Protein AF-A0A917W7C8-F1 (afdb_monomer_lite)

Organism: NCBI:txid1716077

Secondary structure (DSSP, 8-state):
--GGGS-TTTHHHHHHHHH-EEEEEEEE--EE-TTT--EE--EEEEEETT--STTS-EE-SSHHHHHHHHHHHHHTT-GGGGGSEEEE-TTTSSEEEE-B-TTT--B--HHHHHHHHHHHHHTT-GGGSPEEEEEEEEHHHHHHHHHHGGG--

Foldseek 3Di:
DDPVPDDPVCVVVLVQLQPAWFKKWWFWDQDQDPPPRDTDTATFWIFTPPDLAPLGIDGCAFDPNVVVVLVVCVVVVNCQNVQFDWDQDPVVRGTTTFGAGPPPSDTPHSVNSVVVNVVCNVVSNSVVTDTPDIDIDRSSVSVVVSVCVVVDD

Structure (mmCIF, N/CA/C/O backbone):
data_AF-A0A917W7C8-F1
#
_entry.id   AF-A0A917W7C8-F1
#
loop_
_atom_site.group_PDB
_atom_site.id
_atom_site.type_symbol
_atom_site.label_atom_id
_ato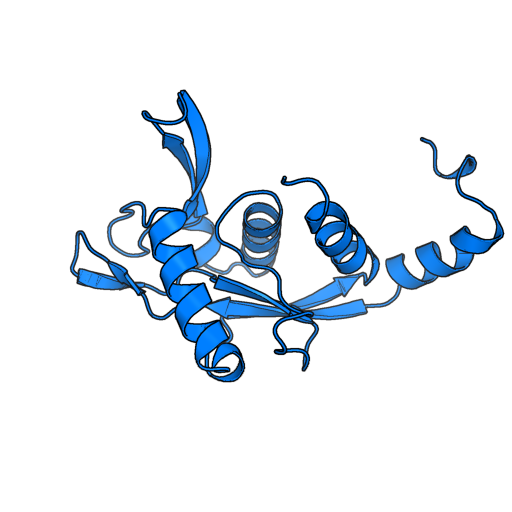m_site.label_alt_id
_atom_site.label_comp_id
_atom_site.label_asym_id
_atom_site.label_entity_id
_atom_site.label_seq_id
_atom_site.pdbx_PDB_ins_code
_atom_site.Cartn_x
_atom_site.Cartn_y
_atom_site.Cartn_z
_atom_site.occupancy
_atom_site.B_iso_or_equiv
_atom_site.auth_seq_id
_atom_site.auth_comp_id
_atom_site.auth_asym_id
_atom_site.auth_atom_id
_atom_site.pdbx_PDB_model_num
ATOM 1 N N . MET A 1 1 ? 17.140 19.742 -5.759 1.00 63.47 1 MET A N 1
ATOM 2 C CA . MET A 1 1 ? 17.997 19.185 -6.818 1.00 63.47 1 MET A CA 1
ATOM 3 C C . MET A 1 1 ? 17.209 19.224 -8.116 1.00 63.47 1 MET A C 1
ATOM 5 O O . MET A 1 1 ? 16.067 18.781 -8.120 1.00 63.47 1 MET A O 1
ATOM 9 N N . SER A 1 2 ? 17.734 19.838 -9.169 1.00 77.19 2 SER A N 1
ATOM 10 C CA . SER A 1 2 ? 17.079 19.907 -10.477 1.00 77.19 2 SER A CA 1
ATOM 11 C C . SER A 1 2 ? 17.418 18.671 -11.317 1.00 77.19 2 SER A C 1
ATOM 13 O O . SER A 1 2 ? 18.475 18.066 -11.149 1.00 77.19 2 SER A O 1
ATOM 15 N N . TRP A 1 3 ? 16.565 18.318 -12.283 1.00 75.62 3 TRP A N 1
ATOM 16 C CA . TRP A 1 3 ? 16.840 17.227 -13.236 1.00 75.62 3 TRP A CA 1
ATOM 17 C C . TRP A 1 3 ? 18.163 17.419 -14.007 1.00 75.62 3 TRP A C 1
ATOM 19 O O . TRP A 1 3 ? 18.780 16.464 -14.476 1.00 75.62 3 TRP A O 1
ATOM 29 N N . GLN A 1 4 ? 18.632 18.668 -14.106 1.00 75.75 4 GLN A N 1
ATOM 30 C CA . GLN A 1 4 ? 19.893 19.039 -14.749 1.00 75.75 4 GLN A CA 1
ATOM 31 C C . GLN A 1 4 ? 21.130 18.707 -13.898 1.00 75.75 4 GLN A C 1
ATOM 33 O O . GLN A 1 4 ? 22.223 18.620 -14.453 1.00 75.75 4 GLN A O 1
ATOM 38 N N . GLU A 1 5 ? 20.972 18.473 -12.593 1.00 88.56 5 GLU A N 1
ATOM 39 C CA . GLU A 1 5 ? 22.055 18.081 -11.676 1.00 88.56 5 GLU A CA 1
ATOM 40 C C . GLU A 1 5 ? 22.262 16.556 -11.632 1.00 88.56 5 GLU A C 1
ATOM 42 O O . GLU A 1 5 ? 23.299 16.087 -11.170 1.00 88.56 5 GLU A O 1
ATOM 47 N N . ILE A 1 6 ? 21.320 15.766 -12.164 1.00 88.75 6 ILE A N 1
ATOM 48 C CA . ILE A 1 6 ? 21.453 14.305 -12.253 1.00 88.75 6 ILE A CA 1
ATOM 49 C C . ILE A 1 6 ? 22.569 13.944 -13.237 1.00 88.75 6 ILE A C 1
ATOM 51 O O . ILE A 1 6 ? 22.605 14.460 -14.363 1.00 88.75 6 ILE A O 1
ATOM 55 N N . ALA A 1 7 ? 23.447 13.021 -12.830 1.00 93.56 7 ALA A N 1
ATOM 56 C CA . ALA A 1 7 ? 24.557 12.529 -13.640 1.00 93.56 7 ALA A CA 1
ATOM 57 C C . ALA A 1 7 ? 24.081 12.039 -15.017 1.00 93.56 7 ALA A C 1
ATOM 59 O O . ALA A 1 7 ? 23.110 11.290 -15.128 1.00 93.56 7 ALA A O 1
ATOM 60 N N . HIS A 1 8 ? 24.790 12.437 -16.077 1.00 92.19 8 HIS A N 1
ATOM 61 C CA . HIS A 1 8 ? 24.428 12.091 -17.455 1.00 92.19 8 HIS A CA 1
ATOM 62 C C . HIS A 1 8 ? 24.311 10.576 -17.678 1.00 92.19 8 HIS A C 1
ATOM 64 O O . HIS A 1 8 ? 23.428 10.141 -18.406 1.00 92.19 8 HIS A O 1
ATOM 70 N N . THR A 1 9 ? 25.142 9.781 -17.001 1.00 94.44 9 THR A N 1
ATOM 71 C CA . THR A 1 9 ? 25.121 8.311 -17.053 1.00 94.44 9 THR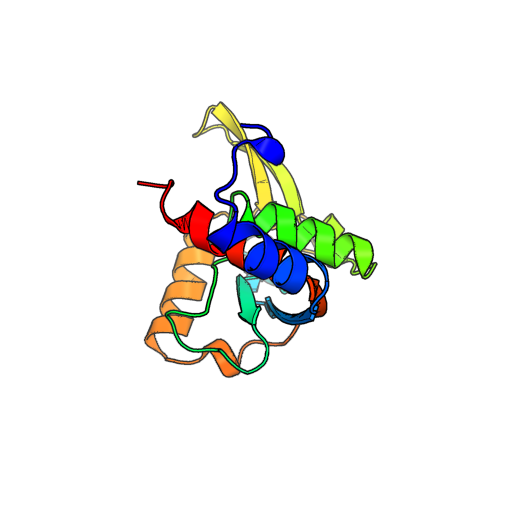 A CA 1
ATOM 72 C C . THR A 1 9 ? 23.849 7.695 -16.467 1.00 94.44 9 THR A C 1
ATOM 74 O O . THR A 1 9 ? 23.472 6.600 -16.864 1.00 94.44 9 THR A O 1
ATOM 77 N N . VAL A 1 10 ? 23.169 8.391 -15.552 1.00 93.62 10 VAL A N 1
ATOM 78 C CA . VAL A 1 10 ? 21.970 7.897 -14.854 1.00 93.62 10 VAL A CA 1
ATOM 79 C C . VAL A 1 10 ? 20.680 8.332 -15.557 1.00 93.62 10 VAL A C 1
ATOM 81 O O . VAL A 1 10 ? 19.677 7.626 -15.501 1.00 93.62 10 VAL A O 1
ATOM 84 N N . ARG A 1 11 ? 20.688 9.468 -16.270 1.00 91.19 11 ARG A N 1
ATOM 85 C CA . ARG A 1 11 ? 19.485 10.001 -16.940 1.00 91.19 11 ARG A CA 1
ATOM 86 C C . ARG A 1 11 ? 18.795 9.004 -17.881 1.00 91.19 11 ARG A C 1
ATOM 88 O O . ARG A 1 11 ? 17.572 8.938 -17.807 1.00 91.19 11 ARG A O 1
ATOM 95 N N . PRO A 1 12 ? 19.502 8.236 -18.739 1.00 93.62 12 PRO A N 1
ATOM 96 C CA . PRO A 1 12 ? 18.846 7.262 -19.608 1.00 93.62 12 PRO A CA 1
ATOM 97 C C . PRO A 1 12 ? 18.063 6.216 -18.813 1.00 93.62 12 PRO A C 1
ATOM 99 O O . PRO A 1 12 ? 16.918 5.948 -19.150 1.00 93.62 12 PRO A O 1
ATOM 102 N N . VAL A 1 13 ? 18.640 5.720 -17.714 1.00 94.06 13 VAL A N 1
ATOM 103 C CA . VAL A 1 13 ? 18.019 4.716 -16.838 1.00 94.06 13 VAL A CA 1
ATOM 104 C C . VAL A 1 13 ? 16.748 5.264 -16.189 1.00 94.06 13 VAL A C 1
ATOM 106 O O . VAL A 1 13 ? 15.720 4.595 -16.174 1.00 94.06 13 VAL A O 1
ATOM 109 N N . LEU A 1 14 ? 16.779 6.506 -15.695 1.00 93.00 14 LEU A N 1
ATOM 110 C CA . LEU A 1 14 ? 15.588 7.125 -15.107 1.00 93.00 14 LEU A CA 1
ATOM 111 C C . LEU A 1 14 ? 14.508 7.436 -16.151 1.00 93.00 14 LEU A C 1
ATOM 113 O O . LEU A 1 14 ? 13.327 7.269 -15.866 1.00 93.00 14 LEU A O 1
ATOM 117 N N . ASN A 1 15 ? 14.893 7.870 -17.354 1.00 92.75 15 ASN A N 1
ATOM 118 C CA . ASN A 1 15 ? 13.947 8.108 -18.447 1.00 92.75 15 ASN A CA 1
ATOM 119 C C . ASN A 1 15 ? 13.266 6.804 -18.889 1.00 92.75 15 ASN A C 1
ATOM 121 O O . ASN A 1 15 ? 12.054 6.781 -19.108 1.00 92.75 15 ASN A O 1
ATOM 125 N N . GLU A 1 16 ? 14.033 5.719 -19.001 1.00 94.69 16 GLU A N 1
ATOM 126 C CA . GLU A 1 16 ? 13.506 4.389 -19.301 1.00 94.69 16 GLU A CA 1
ATOM 127 C C . GLU A 1 16 ? 12.554 3.922 -18.197 1.00 94.69 16 GLU A C 1
ATOM 129 O O . GLU A 1 16 ? 11.432 3.520 -18.491 1.00 94.69 16 GLU A O 1
ATOM 134 N N . ALA A 1 17 ? 12.934 4.063 -16.926 1.00 94.88 17 ALA A N 1
ATOM 135 C CA . ALA A 1 17 ? 12.079 3.697 -15.800 1.00 94.88 17 ALA A CA 1
ATOM 136 C C . ALA A 1 17 ? 10.805 4.554 -15.696 1.00 94.88 17 ALA A C 1
ATOM 138 O O . ALA A 1 17 ? 9.774 4.078 -15.227 1.00 94.88 17 ALA A O 1
ATOM 139 N N . ALA A 1 18 ? 10.853 5.814 -16.131 1.00 94.19 18 ALA A N 1
ATOM 140 C CA . ALA A 1 18 ? 9.691 6.700 -16.151 1.00 94.19 18 ALA A CA 1
ATOM 141 C C . ALA A 1 18 ? 8.696 6.379 -17.278 1.00 94.19 18 ALA A C 1
ATOM 143 O O . ALA A 1 18 ? 7.549 6.814 -17.219 1.00 94.19 18 ALA A O 1
ATOM 144 N N . THR A 1 19 ? 9.128 5.644 -18.306 1.00 94.88 19 THR A N 1
ATOM 145 C CA . THR A 1 19 ? 8.314 5.328 -19.494 1.00 94.88 19 THR A CA 1
ATOM 146 C C . THR A 1 19 ? 7.979 3.845 -19.625 1.00 94.88 19 THR A C 1
ATOM 148 O O . THR A 1 19 ? 7.012 3.496 -20.299 1.00 94.88 19 THR A O 1
ATOM 151 N N . SER A 1 20 ? 8.732 2.979 -18.953 1.00 96.25 20 SER A N 1
ATOM 152 C CA . SER A 1 20 ? 8.460 1.549 -18.839 1.00 96.25 20 SER A CA 1
ATOM 153 C C . SER A 1 20 ? 7.481 1.288 -17.702 1.00 96.25 20 SER A C 1
ATOM 155 O O . SER A 1 20 ? 7.583 1.904 -16.640 1.00 96.25 20 SER A O 1
ATOM 157 N N . ALA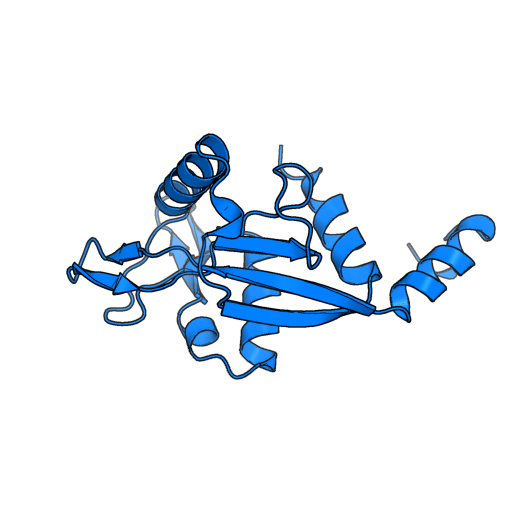 A 1 21 ? 6.555 0.356 -17.914 1.00 95.69 21 ALA A N 1
ATOM 158 C CA . ALA A 1 21 ? 5.579 -0.050 -16.913 1.00 95.69 21 ALA A CA 1
ATOM 159 C C . ALA A 1 21 ? 5.929 -1.417 -16.314 1.00 95.69 21 ALA A C 1
ATOM 161 O O . ALA A 1 21 ? 6.554 -2.256 -16.966 1.00 95.69 21 ALA A O 1
ATOM 162 N N . MET A 1 22 ? 5.523 -1.622 -15.066 1.00 95.75 22 MET A N 1
ATOM 163 C CA . MET A 1 22 ? 5.473 -2.932 -14.432 1.00 95.75 22 MET A CA 1
ATOM 164 C C . MET A 1 22 ? 4.140 -3.123 -13.704 1.00 95.75 22 MET A C 1
ATOM 166 O O . MET A 1 22 ? 3.596 -2.150 -13.165 1.00 95.75 22 MET A O 1
ATOM 170 N N . PRO A 1 23 ? 3.644 -4.368 -13.604 1.00 97.31 23 PRO A N 1
ATOM 171 C CA . PRO A 1 23 ? 2.488 -4.657 -12.780 1.00 97.31 23 PRO A CA 1
ATOM 172 C C . PRO A 1 23 ? 2.866 -4.479 -11.311 1.00 97.31 23 PRO A C 1
ATOM 174 O O . PRO A 1 23 ? 3.762 -5.158 -10.809 1.00 97.31 23 PRO A O 1
ATOM 177 N N . LEU A 1 24 ? 2.158 -3.604 -10.607 1.00 97.62 24 LEU A N 1
ATOM 178 C CA . LEU A 1 24 ? 2.148 -3.566 -9.151 1.00 97.62 24 LEU A CA 1
ATOM 179 C C . LEU A 1 24 ? 0.861 -4.204 -8.638 1.00 97.62 24 LEU A C 1
ATOM 181 O O . LEU A 1 24 ? -0.228 -3.954 -9.157 1.00 97.62 24 LEU A O 1
ATOM 185 N N . VAL A 1 25 ? 0.997 -5.035 -7.613 1.00 98.25 25 VAL A N 1
ATOM 186 C CA . VAL A 1 25 ? -0.080 -5.825 -7.024 1.00 98.25 25 VAL A CA 1
ATOM 187 C C . VAL A 1 25 ? -0.253 -5.415 -5.572 1.00 98.25 25 VAL A C 1
ATOM 189 O O . VAL A 1 25 ? 0.697 -5.433 -4.790 1.00 98.25 25 VAL A O 1
ATOM 192 N N . VAL A 1 26 ? -1.486 -5.069 -5.212 1.00 98.31 26 VAL A N 1
ATOM 193 C CA . VAL A 1 26 ? -1.901 -4.843 -3.830 1.00 98.31 26 VAL A CA 1
ATOM 194 C C . VAL A 1 26 ? -2.674 -6.060 -3.353 1.00 98.31 26 VAL A C 1
ATOM 196 O O . VAL A 1 26 ? -3.650 -6.469 -3.988 1.00 98.31 26 VAL A O 1
ATOM 199 N N . ARG A 1 27 ? -2.269 -6.618 -2.213 1.00 97.88 27 ARG A N 1
ATOM 200 C CA . ARG A 1 27 ? -2.978 -7.720 -1.554 1.00 97.88 27 ARG A CA 1
ATOM 201 C C . ARG A 1 27 ? -3.557 -7.280 -0.223 1.00 97.88 27 ARG A C 1
ATOM 203 O O . ARG A 1 27 ? -2.985 -6.427 0.458 1.00 97.88 27 ARG A O 1
ATOM 210 N N . SER A 1 28 ? -4.684 -7.873 0.147 1.00 97.25 28 SER A N 1
ATOM 211 C CA . SER A 1 28 ? -5.408 -7.554 1.378 1.00 97.25 28 SER A CA 1
ATOM 212 C C . SER A 1 28 ? -5.273 -8.644 2.428 1.00 97.25 28 SER A C 1
ATOM 214 O O . SER A 1 28 ? -5.275 -9.826 2.093 1.00 97.25 28 SER A O 1
ATOM 216 N N . LEU A 1 29 ? -5.282 -8.257 3.701 1.00 96.56 29 LEU A N 1
ATOM 217 C CA . LEU A 1 29 ? -5.541 -9.194 4.793 1.00 96.56 29 LEU A CA 1
ATOM 218 C C . LEU A 1 29 ? -7.028 -9.542 4.853 1.00 96.56 29 LEU A C 1
ATOM 220 O O . LEU A 1 29 ? -7.872 -8.697 4.576 1.00 96.56 29 LEU A O 1
ATOM 224 N N . VAL A 1 30 ? -7.351 -10.747 5.319 1.00 94.88 30 VAL A N 1
ATOM 225 C CA . VAL A 1 30 ? -8.694 -11.062 5.821 1.00 94.88 30 VAL A CA 1
ATOM 226 C C . VAL A 1 30 ? -8.722 -10.683 7.299 1.00 94.88 30 VAL A C 1
ATOM 228 O O . VAL A 1 30 ? -8.156 -11.387 8.131 1.00 94.88 30 VAL A O 1
ATOM 231 N N . TYR A 1 31 ? -9.333 -9.545 7.633 1.00 95.00 31 TYR A N 1
ATOM 232 C CA . TYR A 1 31 ? -9.225 -8.946 8.965 1.00 95.00 31 TYR A CA 1
ATOM 233 C C . TYR A 1 31 ? -10.586 -8.827 9.655 1.00 95.00 31 TYR A C 1
ATOM 235 O O . TYR A 1 31 ? -11.509 -8.184 9.151 1.00 95.00 31 TYR A O 1
ATOM 243 N N . VAL A 1 32 ? -10.722 -9.421 10.841 1.00 96.00 32 VAL A N 1
ATOM 244 C CA . VAL A 1 32 ? -11.957 -9.357 11.635 1.00 96.00 32 VAL A CA 1
ATOM 245 C C . VAL A 1 32 ? -11.953 -8.090 12.487 1.00 96.00 32 VAL A C 1
ATOM 247 O O . VAL A 1 32 ? -11.067 -7.880 13.313 1.00 96.00 32 VAL A O 1
ATOM 250 N N . CYS A 1 33 ? -12.953 -7.225 12.310 1.00 96.56 33 CYS A N 1
ATOM 251 C CA . CYS A 1 33 ? -13.025 -5.975 13.058 1.00 96.56 33 CYS A CA 1
ATOM 252 C C . CYS A 1 33 ? -13.270 -6.221 14.555 1.00 96.56 33 CYS A C 1
ATOM 254 O O . CYS A 1 33 ? -14.295 -6.780 14.937 1.00 96.56 33 CYS A O 1
ATOM 256 N N . TRP A 1 34 ? -12.404 -5.683 15.415 1.00 95.56 34 TRP A N 1
ATOM 257 C CA . TRP A 1 34 ? -12.553 -5.775 16.873 1.00 95.56 34 TRP A CA 1
ATOM 258 C C . TRP A 1 34 ? -13.839 -5.124 17.416 1.00 95.56 34 TRP A C 1
ATOM 260 O O . TRP A 1 34 ? -14.293 -5.476 18.501 1.00 95.56 34 TRP A O 1
ATOM 270 N N . LYS A 1 35 ? -14.423 -4.160 16.686 1.00 96.62 35 LYS A N 1
ATOM 271 C CA . LYS A 1 35 ? -15.595 -3.393 17.138 1.00 96.62 35 LYS A CA 1
ATOM 272 C C . LYS A 1 35 ? -16.925 -4.000 16.694 1.00 96.62 35 LYS A C 1
ATOM 274 O O . LYS A 1 35 ? -17.844 -4.076 17.500 1.00 96.62 35 LYS A O 1
ATOM 279 N N . CYS A 1 36 ? -17.060 -4.353 15.414 1.00 97.75 36 CYS A N 1
ATOM 280 C CA . CYS A 1 36 ? -18.321 -4.865 14.859 1.00 97.75 36 CYS A CA 1
ATOM 281 C C . CYS A 1 36 ? -18.277 -6.346 14.472 1.00 97.75 36 CYS A C 1
ATOM 283 O O . CYS A 1 36 ? -19.276 -6.858 13.979 1.00 97.75 36 CYS A O 1
ATOM 285 N N . SER A 1 37 ? -17.128 -7.010 14.631 1.00 97.31 37 SER A N 1
ATOM 286 C CA . SER A 1 37 ? -16.892 -8.418 14.278 1.00 97.31 37 SER A CA 1
ATOM 287 C C . SER A 1 37 ? -17.081 -8.773 12.800 1.00 97.31 37 SER A C 1
ATOM 289 O O . SER A 1 37 ? -16.860 -9.919 12.421 1.00 97.31 37 SER A O 1
ATOM 291 N N . ALA A 1 38 ? -17.439 -7.814 11.943 1.00 97.50 38 ALA A N 1
ATOM 292 C CA . ALA A 1 38 ? -17.504 -8.031 10.509 1.00 97.50 38 ALA A CA 1
ATOM 293 C C . ALA A 1 38 ? -16.094 -8.151 9.915 1.00 97.50 38 ALA A C 1
ATOM 295 O O . ALA A 1 38 ? -15.171 -7.422 10.303 1.00 97.50 38 ALA A O 1
ATOM 296 N N . THR A 1 39 ? -15.948 -9.046 8.942 1.00 96.19 39 THR A N 1
ATOM 297 C CA . THR A 1 39 ? -14.722 -9.185 8.157 1.00 96.19 39 THR A CA 1
ATOM 298 C C . THR A 1 39 ? -14.570 -8.008 7.200 1.00 96.19 39 THR A C 1
ATOM 300 O O . THR A 1 39 ? -15.511 -7.614 6.506 1.00 96.19 39 THR A O 1
ATOM 303 N N . SER A 1 40 ? -13.368 -7.453 7.162 1.00 95.25 40 SER A N 1
ATOM 304 C CA . SER A 1 40 ? -12.935 -6.379 6.280 1.00 95.25 40 SER A CA 1
ATOM 305 C C . SER A 1 40 ? -11.624 -6.783 5.620 1.00 95.25 40 SER A C 1
ATOM 307 O O . SER A 1 40 ? -10.865 -7.565 6.188 1.00 95.25 40 SER A O 1
ATOM 309 N N . ASN A 1 41 ? -11.335 -6.197 4.459 1.00 96.12 41 ASN A N 1
ATOM 310 C CA . ASN A 1 41 ? -10.154 -6.542 3.672 1.00 96.12 41 ASN A CA 1
ATOM 311 C C . ASN A 1 41 ? -9.214 -5.333 3.527 1.00 96.12 41 ASN A C 1
ATOM 313 O O . ASN A 1 41 ? -9.176 -4.727 2.452 1.00 96.12 41 ASN A O 1
ATOM 317 N N . PRO A 1 42 ? -8.532 -4.894 4.606 1.00 96.88 42 PRO A N 1
ATOM 318 C CA . PRO A 1 42 ? -7.594 -3.786 4.509 1.00 96.88 42 PRO A CA 1
ATOM 319 C C . PRO A 1 42 ? -6.413 -4.169 3.600 1.00 96.88 42 PRO A C 1
ATOM 321 O O . PRO A 1 42 ? -5.907 -5.294 3.704 1.00 96.88 42 PRO A O 1
ATOM 324 N N . PRO A 1 43 ? -5.954 -3.250 2.736 1.00 97.69 43 PRO A N 1
ATOM 325 C CA . PRO A 1 43 ? -4.723 -3.433 1.980 1.00 97.69 43 PRO A CA 1
ATOM 326 C C . PRO A 1 43 ? -3.548 -3.655 2.924 1.00 97.69 43 PRO A C 1
ATOM 328 O O . PRO A 1 43 ? -3.427 -2.968 3.938 1.00 97.69 43 PRO A O 1
ATOM 331 N N . ALA A 1 44 ? -2.698 -4.616 2.595 1.00 96.44 44 ALA A N 1
ATOM 332 C CA . ALA A 1 44 ? -1.686 -5.122 3.508 1.00 96.44 44 ALA A CA 1
ATOM 333 C C . ALA A 1 44 ? -0.283 -5.026 2.924 1.00 96.44 44 ALA A C 1
ATOM 335 O O . ALA A 1 44 ? 0.621 -4.516 3.582 1.00 96.44 44 ALA A O 1
ATOM 336 N N . VAL A 1 45 ? -0.112 -5.473 1.680 1.00 97.00 45 VAL A N 1
ATOM 337 C CA . VAL A 1 45 ? 1.184 -5.459 0.997 1.00 97.00 45 VAL A CA 1
ATOM 338 C C . VAL A 1 45 ? 1.057 -4.966 -0.438 1.00 97.00 45 VAL A C 1
ATOM 340 O O . VAL A 1 45 ? 0.042 -5.197 -1.097 1.00 97.00 45 VAL A O 1
ATOM 343 N N . LEU A 1 46 ? 2.109 -4.298 -0.904 1.00 97.62 46 LEU A N 1
ATOM 344 C CA . LEU A 1 46 ? 2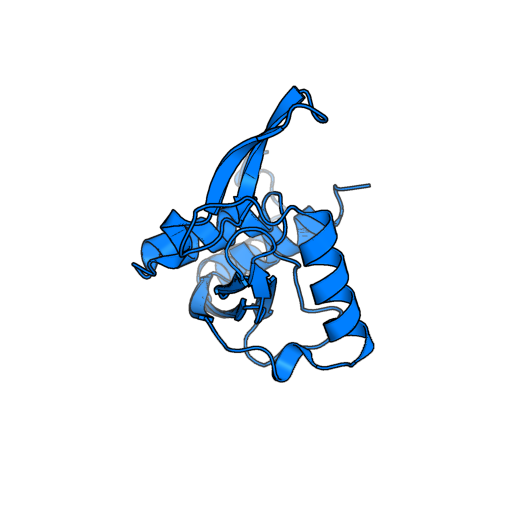.320 -3.855 -2.278 1.00 97.62 46 LEU A CA 1
ATOM 345 C C . LEU A 1 46 ? 3.596 -4.515 -2.807 1.00 97.62 46 LEU A C 1
ATOM 347 O O . LEU A 1 46 ? 4.627 -4.466 -2.136 1.00 97.62 46 LEU A O 1
ATOM 351 N N . HIS A 1 47 ? 3.545 -5.110 -3.996 1.00 96.81 47 HIS A N 1
ATOM 352 C CA . HIS A 1 47 ? 4.707 -5.773 -4.590 1.00 96.81 47 HIS A CA 1
ATOM 353 C C . HIS A 1 47 ? 4.643 -5.810 -6.127 1.00 96.81 47 HIS A C 1
ATOM 355 O O . HIS A 1 47 ? 3.550 -5.707 -6.691 1.00 96.81 47 HIS A O 1
ATOM 361 N N . PRO A 1 48 ? 5.772 -5.984 -6.839 1.00 96.69 48 PRO A N 1
ATOM 362 C CA . PRO A 1 48 ? 5.768 -6.225 -8.277 1.00 96.69 48 PRO A CA 1
ATOM 363 C C . PRO A 1 48 ? 5.101 -7.561 -8.618 1.00 96.69 48 PRO A C 1
ATOM 365 O O . PRO A 1 48 ? 5.189 -8.534 -7.863 1.00 96.69 48 PRO A O 1
ATOM 368 N N . GLY A 1 49 ? 4.448 -7.641 -9.774 1.00 94.69 49 GLY A N 1
ATOM 369 C CA . GLY A 1 49 ? 3.801 -8.863 -10.246 1.00 94.69 49 GLY A CA 1
ATOM 370 C C . GLY A 1 49 ? 4.765 -10.052 -10.259 1.00 94.69 49 GLY A C 1
ATOM 371 O O . GLY A 1 49 ? 5.857 -9.976 -10.813 1.00 94.69 49 GLY A O 1
ATOM 372 N N . GLY A 1 50 ? 4.358 -11.153 -9.623 1.00 87.81 50 GLY A N 1
ATOM 373 C CA . GLY A 1 50 ? 5.163 -12.374 -9.510 1.00 87.81 50 GLY A CA 1
ATOM 374 C C . GLY A 1 50 ? 6.252 -12.360 -8.428 1.00 87.81 50 GLY A C 1
ATOM 375 O O . GLY A 1 50 ? 6.830 -13.410 -8.174 1.00 87.81 50 GLY A O 1
ATOM 376 N N . ALA A 1 51 ? 6.507 -11.229 -7.761 1.00 89.81 51 ALA A N 1
ATOM 377 C CA . ALA A 1 51 ? 7.515 -11.113 -6.708 1.00 89.81 51 ALA A CA 1
ATOM 378 C C . ALA A 1 51 ? 6.853 -11.027 -5.324 1.00 89.81 51 ALA A C 1
ATOM 380 O O . ALA A 1 51 ? 6.519 -9.945 -4.852 1.00 89.81 51 ALA A O 1
ATOM 381 N N . THR A 1 52 ? 6.613 -12.179 -4.695 1.00 87.50 52 THR A N 1
ATOM 382 C CA . THR A 1 52 ? 5.990 -12.279 -3.358 1.00 87.50 52 THR A CA 1
ATOM 383 C C . THR A 1 52 ? 6.978 -12.650 -2.255 1.00 87.50 52 THR A C 1
ATOM 385 O O . THR A 1 52 ? 6.555 -12.963 -1.147 1.00 87.50 52 THR A O 1
ATOM 388 N N . ASP A 1 53 ? 8.280 -12.632 -2.541 1.00 86.44 53 ASP A N 1
ATOM 389 C CA . ASP A 1 53 ? 9.315 -12.861 -1.538 1.00 86.44 53 ASP A CA 1
ATOM 390 C C . ASP A 1 53 ? 9.439 -11.667 -0.574 1.00 86.44 53 ASP A C 1
ATOM 392 O O . ASP A 1 53 ? 9.131 -10.524 -0.918 1.00 86.44 53 ASP A O 1
ATOM 396 N N . GLN A 1 54 ? 9.943 -11.920 0.633 1.00 79.00 54 GLN A N 1
ATOM 397 C CA . GLN A 1 54 ? 10.049 -10.916 1.701 1.00 79.00 54 GLN A CA 1
ATOM 398 C C . GLN A 1 54 ? 10.870 -9.657 1.344 1.00 79.00 54 GLN A C 1
ATOM 400 O O . GLN A 1 54 ? 10.709 -8.618 1.989 1.00 79.00 54 GLN A O 1
ATOM 405 N N . TYR A 1 55 ? 11.750 -9.713 0.339 1.00 83.25 55 TYR A N 1
ATOM 406 C CA . TYR A 1 55 ? 12.588 -8.577 -0.058 1.00 83.25 55 TYR A CA 1
ATOM 407 C C . TYR A 1 55 ? 11.897 -7.669 -1.079 1.00 83.25 55 TYR A C 1
ATOM 409 O O . TYR A 1 55 ? 12.204 -6.477 -1.143 1.00 83.25 55 TYR A O 1
ATOM 417 N N . SER A 1 56 ? 10.935 -8.207 -1.827 1.00 89.38 56 SER A N 1
ATOM 418 C CA . SER A 1 56 ? 10.231 -7.513 -2.912 1.00 89.38 56 SER A CA 1
ATOM 419 C C . SER A 1 56 ? 8.883 -6.916 -2.497 1.00 89.38 56 SER A C 1
ATOM 421 O O . SER A 1 56 ? 8.132 -6.442 -3.350 1.00 89.38 56 SER A O 1
ATOM 423 N N . ILE A 1 57 ? 8.564 -6.919 -1.201 1.00 93.44 57 ILE A N 1
ATOM 424 C CA . ILE A 1 57 ? 7.291 -6.420 -0.671 1.00 93.44 57 ILE A CA 1
ATOM 425 C C . ILE A 1 57 ? 7.454 -5.123 0.131 1.00 93.44 57 ILE A C 1
ATOM 427 O O . ILE A 1 57 ? 8.451 -4.899 0.826 1.00 93.44 57 ILE A O 1
ATOM 431 N N . LEU A 1 58 ? 6.424 -4.283 0.073 1.00 94.88 58 LEU A N 1
ATOM 432 C CA . LEU A 1 58 ? 6.238 -3.122 0.935 1.00 94.88 58 LEU A CA 1
ATOM 433 C C . LEU A 1 58 ? 4.989 -3.318 1.792 1.00 94.88 58 LEU A C 1
ATOM 435 O O . LEU A 1 58 ? 3.909 -3.593 1.269 1.00 94.88 58 LEU A O 1
ATOM 439 N N . GLU A 1 59 ? 5.128 -3.144 3.104 1.00 95.00 59 GLU A N 1
ATOM 440 C CA . GLU A 1 59 ? 3.989 -3.107 4.022 1.00 95.00 59 GLU A CA 1
ATOM 441 C C . GLU A 1 59 ? 3.182 -1.822 3.816 1.00 95.00 59 GLU A C 1
ATOM 443 O O . GLU A 1 59 ? 3.735 -0.727 3.675 1.00 95.00 59 GLU A O 1
ATOM 448 N N . VAL A 1 60 ? 1.859 -1.957 3.815 1.00 95.88 60 VAL A N 1
ATOM 449 C CA . VAL A 1 60 ? 0.901 -0.884 3.523 1.00 95.88 60 VAL A CA 1
ATOM 450 C C . VAL A 1 60 ? 0.118 -0.544 4.792 1.00 95.88 60 VAL A C 1
ATOM 452 O O . VAL A 1 60 ? -1.104 -0.479 4.798 1.00 95.88 60 VAL A O 1
ATOM 455 N N . THR A 1 61 ? 0.800 -0.372 5.921 1.00 93.50 61 THR A N 1
ATOM 456 C CA . THR A 1 61 ? 0.162 -0.114 7.228 1.00 93.50 61 THR A CA 1
ATOM 457 C C . THR A 1 61 ? 0.103 1.370 7.580 1.00 93.50 61 THR A C 1
ATOM 459 O O . THR A 1 61 ? -0.818 1.797 8.282 1.00 93.50 61 THR A O 1
ATOM 462 N N . SER A 1 62 ? 1.047 2.166 7.071 1.00 91.88 62 SER A N 1
ATOM 463 C CA . SER A 1 62 ? 1.166 3.601 7.333 1.00 91.88 62 SER A CA 1
ATOM 464 C C . SER A 1 62 ? 2.027 4.317 6.276 1.00 91.88 62 SER A C 1
ATOM 466 O O . SER A 1 62 ? 2.455 3.727 5.279 1.00 91.88 62 SER A O 1
ATOM 468 N N . GLY A 1 63 ? 2.246 5.621 6.478 1.00 92.00 63 GLY A N 1
ATOM 469 C CA . GLY A 1 63 ? 3.223 6.410 5.724 1.00 92.00 63 GLY A CA 1
ATOM 470 C C . GLY A 1 63 ? 2.952 6.514 4.221 1.00 92.00 63 GLY A C 1
ATOM 471 O O . GLY A 1 63 ? 1.805 6.497 3.767 1.00 92.00 63 GLY A O 1
ATOM 472 N N . LEU A 1 64 ? 4.040 6.649 3.455 1.00 94.38 64 LEU A N 1
ATOM 473 C CA . LEU A 1 64 ? 4.005 6.828 2.002 1.00 94.38 64 LEU A CA 1
ATOM 474 C C . LEU A 1 64 ? 3.379 5.626 1.283 1.00 94.38 64 LEU A C 1
ATOM 476 O O . LEU A 1 64 ? 2.606 5.821 0.352 1.00 94.38 64 LEU A O 1
ATOM 480 N N . ASN A 1 65 ? 3.648 4.401 1.741 1.00 95.56 65 ASN A N 1
ATOM 481 C CA . ASN A 1 65 ? 3.105 3.188 1.125 1.00 95.56 65 ASN A CA 1
ATOM 482 C C . ASN A 1 65 ? 1.574 3.162 1.203 1.00 95.56 65 ASN A C 1
ATOM 484 O O . ASN A 1 65 ? 0.905 2.880 0.209 1.00 95.56 65 ASN A O 1
ATOM 488 N N . LEU A 1 66 ? 1.010 3.505 2.368 1.00 96.50 66 LEU A N 1
ATOM 489 C CA . LEU A 1 66 ? -0.440 3.590 2.538 1.00 96.50 66 LEU A CA 1
ATOM 490 C C . LEU A 1 66 ? -1.052 4.724 1.706 1.00 96.50 66 LEU A C 1
ATOM 492 O O . LEU A 1 66 ? -2.118 4.534 1.123 1.00 96.50 66 LEU A O 1
ATOM 496 N N . ALA A 1 67 ? -0.386 5.880 1.635 1.00 97.12 67 ALA A N 1
ATOM 497 C CA . ALA A 1 67 ? -0.838 6.997 0.807 1.00 97.12 67 ALA A CA 1
ATOM 498 C C . ALA A 1 67 ? -0.863 6.619 -0.681 1.00 97.12 67 ALA A C 1
ATOM 500 O O . ALA A 1 67 ? -1.883 6.783 -1.343 1.00 97.12 67 ALA A O 1
ATOM 501 N N . TYR A 1 68 ? 0.213 6.010 -1.174 1.00 97.75 68 TYR A N 1
ATOM 502 C CA . TYR A 1 68 ? 0.308 5.555 -2.555 1.00 97.75 68 TYR A CA 1
ATOM 503 C C . TYR A 1 68 ? -0.763 4.508 -2.894 1.00 97.75 68 TYR A C 1
ATOM 505 O O . TYR A 1 68 ? -1.448 4.616 -3.909 1.00 97.75 68 TYR A O 1
ATOM 513 N N . VAL A 1 69 ? -0.988 3.520 -2.021 1.00 98.12 69 VAL A N 1
ATOM 514 C CA . VAL A 1 69 ? -2.043 2.519 -2.244 1.00 98.12 69 VAL A CA 1
ATOM 515 C C . VAL A 1 69 ? -3.444 3.135 -2.202 1.00 98.12 69 VA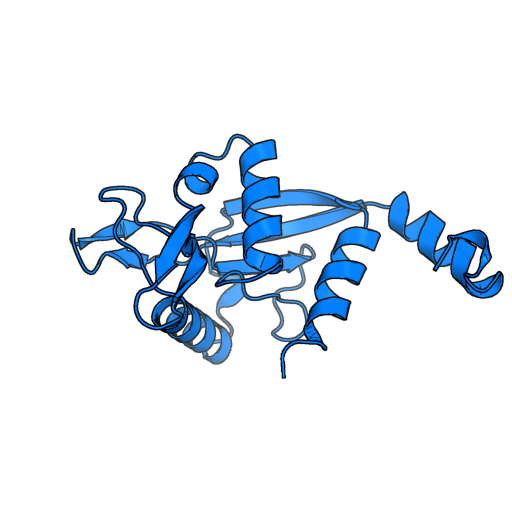L A C 1
ATOM 517 O O . VAL A 1 69 ? -4.292 2.749 -3.006 1.00 98.12 69 VAL A O 1
ATOM 520 N N . GLN A 1 70 ? -3.700 4.115 -1.329 1.00 98.25 70 GLN A N 1
ATOM 521 C CA . GLN A 1 70 ? -4.963 4.859 -1.341 1.00 98.25 70 GLN A CA 1
ATOM 522 C C . GLN A 1 70 ? -5.182 5.564 -2.690 1.00 98.25 70 GLN A C 1
ATOM 524 O O . GLN A 1 70 ? -6.288 5.508 -3.236 1.00 98.25 70 GLN A O 1
ATOM 529 N N . GLU A 1 71 ? -4.150 6.207 -3.239 1.00 98.06 71 GLU A N 1
ATOM 530 C CA . GLU A 1 71 ? -4.210 6.863 -4.549 1.00 98.06 71 GLU A CA 1
ATOM 531 C C . GLU A 1 71 ? -4.497 5.852 -5.664 1.00 98.06 71 GLU A C 1
ATOM 533 O O . GLU A 1 71 ? -5.429 6.057 -6.443 1.00 98.06 71 GLU A O 1
ATOM 538 N N . LEU A 1 72 ? -3.780 4.723 -5.696 1.00 98.00 72 LEU A N 1
ATOM 539 C CA . LEU A 1 72 ? -4.018 3.659 -6.676 1.00 98.00 72 LEU A CA 1
ATOM 540 C C . LEU A 1 72 ? -5.452 3.121 -6.617 1.00 98.00 72 LEU A C 1
ATOM 542 O O . LEU A 1 72 ? -6.102 2.974 -7.649 1.00 98.00 72 LEU A O 1
ATOM 546 N N . MET A 1 73 ? -5.973 2.876 -5.416 1.00 97.81 73 MET A N 1
ATOM 547 C CA . MET A 1 73 ? -7.353 2.425 -5.235 1.00 97.81 73 MET A CA 1
ATOM 548 C C . MET A 1 73 ? -8.372 3.482 -5.643 1.00 97.81 73 MET A C 1
ATOM 550 O O . MET A 1 73 ? -9.426 3.143 -6.172 1.00 97.81 73 MET A O 1
ATOM 554 N N . THR A 1 74 ? -8.065 4.759 -5.423 1.00 98.06 74 THR A N 1
ATOM 555 C CA . THR A 1 74 ? -8.921 5.865 -5.864 1.00 98.06 74 THR A CA 1
ATOM 556 C C . THR A 1 74 ? -8.984 5.923 -7.389 1.00 98.06 74 THR A C 1
ATOM 558 O O . THR A 1 74 ? -10.073 6.047 -7.943 1.00 98.06 74 THR A O 1
ATOM 561 N N . LEU A 1 75 ? -7.840 5.778 -8.068 1.00 97.19 75 LEU A N 1
ATOM 562 C CA . LEU A 1 75 ? -7.757 5.727 -9.532 1.00 97.19 75 LEU A CA 1
ATOM 563 C C . LEU A 1 75 ? -8.521 4.529 -10.118 1.00 97.19 75 LEU A C 1
ATOM 565 O O . LEU A 1 75 ? -9.155 4.656 -11.164 1.00 97.19 75 LEU A O 1
ATOM 569 N N . ASP A 1 76 ? -8.506 3.393 -9.420 1.00 97.06 76 ASP A N 1
ATOM 570 C CA . ASP A 1 76 ? -9.263 2.187 -9.776 1.00 97.06 76 ASP A CA 1
ATOM 571 C C . ASP A 1 76 ? -10.761 2.267 -9.409 1.00 97.06 76 ASP A C 1
ATOM 573 O O . ASP A 1 76 ? -11.536 1.372 -9.725 1.00 97.06 76 ASP A O 1
ATOM 577 N N . HIS A 1 77 ? -11.211 3.350 -8.763 1.00 96.75 77 HIS A N 1
ATOM 578 C CA . HIS A 1 77 ? -12.570 3.482 -8.214 1.00 96.75 77 HIS A CA 1
ATOM 579 C C . HIS A 1 77 ? -12.923 2.374 -7.204 1.00 96.75 77 HIS A C 1
ATOM 581 O O . HIS A 1 77 ? -14.093 2.039 -6.995 1.00 96.75 77 HIS A O 1
ATOM 587 N N . ASN A 1 78 ? -11.911 1.813 -6.542 1.00 96.06 78 ASN A N 1
ATOM 588 C CA . ASN A 1 78 ? -12.079 0.772 -5.549 1.00 96.06 78 ASN A CA 1
ATOM 589 C C . ASN A 1 78 ? -12.634 1.381 -4.244 1.00 96.06 78 ASN A C 1
ATOM 591 O O . ASN A 1 78 ? -12.011 2.278 -3.664 1.00 96.06 78 ASN A O 1
ATOM 595 N N . PRO A 1 79 ? -13.778 0.896 -3.719 1.00 95.19 79 PRO A N 1
ATOM 596 C CA . PRO A 1 79 ? -14.438 1.488 -2.551 1.00 95.19 79 PRO A CA 1
ATOM 597 C C . PRO A 1 79 ? -13.588 1.441 -1.274 1.00 95.19 79 PRO A C 1
ATOM 599 O O . PRO A 1 79 ? -13.833 2.200 -0.335 1.00 95.19 79 PRO A O 1
ATOM 602 N N . ILE A 1 80 ? -12.567 0.583 -1.232 1.00 95.12 80 ILE A N 1
ATOM 603 C CA . ILE A 1 80 ? -11.641 0.479 -0.103 1.00 95.12 80 ILE A CA 1
ATOM 604 C C . ILE A 1 80 ? -10.834 1.767 0.081 1.00 95.12 80 ILE A C 1
ATOM 606 O O . ILE A 1 80 ? -10.519 2.107 1.223 1.00 95.12 80 ILE A O 1
ATOM 610 N N . ALA A 1 81 ? -10.604 2.545 -0.983 1.00 97.06 81 ALA A N 1
ATOM 611 C CA . ALA A 1 81 ? -9.964 3.856 -0.890 1.00 97.06 81 ALA A CA 1
ATOM 612 C C . ALA A 1 81 ? -10.644 4.763 0.151 1.00 97.06 81 ALA A C 1
ATOM 614 O O . ALA A 1 81 ? -9.969 5.438 0.926 1.00 97.06 81 ALA A O 1
ATOM 615 N N . ALA A 1 82 ? -11.979 4.721 0.244 1.00 95.88 82 ALA A N 1
ATOM 616 C CA . ALA A 1 82 ? -12.752 5.535 1.186 1.00 95.88 82 ALA A CA 1
ATOM 617 C C . ALA A 1 82 ? -12.583 5.109 2.658 1.00 95.88 82 ALA A C 1
ATOM 619 O O . ALA A 1 82 ? -12.893 5.877 3.575 1.00 95.88 82 ALA A O 1
ATOM 620 N N . THR A 1 83 ? -12.093 3.891 2.902 1.00 96.25 83 THR A N 1
ATOM 621 C CA . THR A 1 83 ? -11.826 3.370 4.252 1.00 96.25 83 THR A CA 1
ATOM 622 C C . THR A 1 83 ? -10.474 3.832 4.797 1.00 96.25 83 THR A C 1
ATOM 624 O O . THR A 1 83 ? -10.283 3.880 6.017 1.00 96.25 83 THR A O 1
ATOM 627 N N . ILE A 1 84 ? -9.565 4.231 3.903 1.00 96.94 84 ILE A N 1
ATOM 628 C CA . ILE A 1 84 ? -8.253 4.781 4.224 1.00 96.94 84 ILE A CA 1
ATOM 629 C C . ILE A 1 84 ? -8.388 6.298 4.310 1.00 96.94 84 ILE A C 1
ATOM 631 O O . ILE A 1 84 ? -8.615 6.971 3.307 1.00 96.94 84 ILE A O 1
ATOM 635 N N . LYS A 1 85 ? -8.282 6.865 5.515 1.00 95.25 85 LYS A N 1
ATOM 636 C CA . LYS A 1 85 ? -8.475 8.312 5.701 1.00 95.25 85 LYS A CA 1
ATOM 637 C C . LYS A 1 85 ? -7.697 8.898 6.880 1.00 95.25 85 LYS A C 1
ATOM 639 O O . LYS A 1 85 ? -7.313 8.150 7.787 1.00 95.25 85 LYS A O 1
ATOM 644 N N . PRO A 1 86 ? -7.461 10.226 6.895 1.00 93.69 86 PRO A N 1
ATOM 645 C CA . PRO A 1 86 ? -6.753 10.885 7.985 1.00 93.69 86 PRO A CA 1
ATOM 646 C C . PRO A 1 86 ? -7.532 10.809 9.300 1.00 93.69 86 PRO A C 1
ATOM 648 O O . PRO A 1 86 ? -8.636 11.354 9.418 1.00 93.69 86 PRO A O 1
ATOM 651 N N . ARG A 1 87 ? -6.934 10.200 10.324 1.00 90.62 87 ARG A N 1
ATOM 652 C CA . ARG A 1 87 ? -7.495 10.113 11.677 1.00 90.62 87 ARG A CA 1
ATOM 653 C C . ARG A 1 87 ? -6.551 10.755 12.679 1.00 90.62 87 ARG A C 1
ATOM 655 O O . ARG A 1 87 ? -5.337 10.656 12.553 1.00 90.62 87 ARG A O 1
ATOM 662 N N . TYR A 1 88 ? -7.124 11.447 13.658 1.00 86.69 88 TYR A N 1
ATOM 663 C CA . TYR A 1 88 ? -6.352 12.044 14.741 1.00 86.69 88 TYR A CA 1
ATOM 664 C C . TYR A 1 88 ? -5.994 10.981 15.778 1.00 86.69 88 TYR A C 1
ATOM 666 O O . TYR A 1 88 ? -6.879 10.288 16.285 1.00 86.69 88 TYR A O 1
ATOM 674 N N . SER A 1 89 ? -4.713 10.884 16.119 1.00 78.81 89 SER A N 1
ATOM 675 C CA . SER A 1 89 ? -4.231 10.049 17.211 1.00 78.81 89 SER A CA 1
ATOM 676 C C . SER A 1 89 ? -3.929 10.894 18.429 1.00 78.81 89 SER A C 1
ATOM 678 O O . SER A 1 89 ? -3.064 11.765 18.402 1.00 78.81 89 SER A O 1
ATOM 680 N N . LYS A 1 90 ? -4.608 10.579 19.534 1.00 80.38 90 LYS A N 1
ATOM 681 C CA . LYS A 1 90 ? -4.339 11.213 20.829 1.00 80.38 90 LYS A CA 1
ATOM 682 C C . LYS A 1 90 ? -2.932 10.893 21.337 1.00 80.38 90 LYS A C 1
ATOM 684 O O . LYS A 1 90 ? -2.317 11.748 21.955 1.00 80.38 90 LYS A O 1
ATOM 689 N N . THR A 1 91 ? -2.425 9.692 21.057 1.00 78.88 91 THR A N 1
ATOM 690 C CA . THR A 1 91 ? -1.104 9.244 21.518 1.00 78.88 91 THR A CA 1
ATOM 691 C C . THR A 1 91 ? 0.034 9.924 20.760 1.00 78.88 91 THR A C 1
ATOM 693 O O . THR A 1 91 ? 1.028 10.286 21.375 1.00 78.88 91 THR A O 1
ATOM 696 N N . ARG A 1 92 ? -0.107 10.117 19.438 1.00 78.00 92 ARG A N 1
ATOM 697 C CA . ARG A 1 92 ? 0.910 10.799 18.610 1.00 78.00 92 ARG A CA 1
ATOM 698 C C . ARG A 1 92 ? 0.724 12.319 18.549 1.00 78.00 92 ARG A C 1
ATOM 700 O O . ARG A 1 92 ? 1.615 13.024 18.103 1.00 78.00 92 ARG A O 1
ATOM 707 N N . GLY A 1 93 ? -0.432 12.834 18.970 1.00 87.00 93 GLY A N 1
ATOM 708 C CA . GLY A 1 93 ? -0.748 14.263 18.911 1.00 87.00 93 GLY A CA 1
ATOM 709 C C . GLY A 1 93 ? -0.977 14.805 17.494 1.00 87.00 93 GLY A C 1
ATOM 710 O O . GLY A 1 93 ? -1.138 16.012 17.332 1.00 87.00 93 GLY A O 1
ATOM 711 N N . GLU A 1 94 ? -1.045 13.941 16.479 1.00 87.25 94 GLU A N 1
ATOM 712 C CA . GLU A 1 94 ? -1.106 14.310 15.061 1.00 87.25 94 GLU A CA 1
ATOM 713 C C . GLU A 1 94 ? -2.180 13.523 14.292 1.00 87.25 94 GLU A C 1
ATOM 715 O O . GLU A 1 94 ? -2.763 12.552 14.793 1.00 87.25 94 GLU A O 1
ATOM 720 N N . ARG A 1 95 ? -2.461 13.952 13.053 1.00 88.75 95 ARG A N 1
ATOM 721 C CA . ARG A 1 95 ? -3.311 13.205 12.116 1.00 88.75 95 ARG A CA 1
ATOM 722 C C . ARG A 1 95 ? -2.432 12.366 11.203 1.00 88.75 95 ARG A C 1
ATOM 724 O O . ARG A 1 95 ? -1.525 12.905 10.586 1.00 88.75 95 ARG A O 1
ATOM 731 N N . TYR A 1 96 ? -2.770 11.093 11.049 1.00 89.31 96 TYR A N 1
ATOM 732 C CA . TYR A 1 96 ? -2.116 10.209 10.089 1.00 89.31 96 TYR A CA 1
ATOM 733 C C . TYR A 1 96 ? -3.147 9.433 9.271 1.00 89.31 96 TYR A C 1
ATOM 735 O O . TYR A 1 96 ? -4.304 9.270 9.675 1.00 89.31 96 TYR A O 1
ATOM 743 N N . LEU A 1 97 ? -2.730 8.987 8.089 1.00 94.19 97 LEU A N 1
ATOM 744 C CA . LEU A 1 97 ? -3.545 8.151 7.218 1.00 94.19 97 LEU A CA 1
ATOM 745 C C . LEU A 1 97 ? -3.647 6.743 7.807 1.00 94.19 97 LEU A C 1
ATOM 747 O O . LEU A 1 97 ? -2.645 6.184 8.238 1.00 94.19 97 LEU A O 1
ATOM 751 N N . SER A 1 98 ? -4.851 6.179 7.861 1.00 94.44 98 SER A N 1
ATOM 752 C CA . SER A 1 98 ? -5.077 4.910 8.556 1.00 94.44 98 SER A CA 1
ATOM 753 C C . SER A 1 98 ? -6.197 4.092 7.936 1.00 94.44 98 SER A C 1
ATOM 755 O O . SER A 1 98 ? -7.157 4.657 7.406 1.00 94.44 98 SER A O 1
ATOM 757 N N . HIS A 1 99 ? -6.099 2.773 8.091 1.00 96.38 99 HIS A N 1
ATOM 758 C CA . HIS A 1 99 ? -7.151 1.828 7.729 1.00 96.38 99 HIS A CA 1
ATOM 759 C C . HIS A 1 99 ? -8.362 1.924 8.653 1.00 96.38 99 HIS A C 1
ATOM 761 O O . HIS A 1 99 ? -8.239 2.064 9.876 1.00 96.38 99 HIS A O 1
ATOM 767 N N . GLY A 1 100 ? -9.543 1.789 8.061 1.00 95.31 100 GLY A N 1
ATOM 768 C CA . GLY A 1 100 ? -10.809 1.670 8.766 1.00 95.31 100 GLY A CA 1
ATOM 769 C C . GLY A 1 100 ? -11.573 0.422 8.353 1.00 95.31 100 GLY A C 1
ATOM 770 O O . GLY A 1 100 ? -11.434 -0.079 7.241 1.00 95.31 100 GLY A O 1
ATOM 771 N N . CYS A 1 101 ? -12.439 -0.049 9.242 1.00 96.25 101 CYS A N 1
ATOM 772 C CA . CYS A 1 101 ? -13.419 -1.067 8.898 1.00 96.25 101 CYS A CA 1
ATOM 773 C C . CYS A 1 101 ? -14.377 -0.561 7.818 1.00 96.25 101 CYS A C 1
ATOM 775 O O . CYS A 1 101 ? -15.018 0.473 8.008 1.00 96.25 101 CYS A O 1
ATOM 777 N N . SER A 1 102 ? -14.552 -1.333 6.745 1.00 95.81 102 SER A N 1
ATOM 778 C CA . SER A 1 102 ? -15.521 -1.029 5.685 1.00 95.81 102 SER A CA 1
ATOM 779 C C . SER A 1 102 ? -16.979 -0.986 6.167 1.00 95.81 102 SER A C 1
ATOM 781 O O . SER A 1 102 ? -17.820 -0.397 5.497 1.00 95.81 102 SER A O 1
ATOM 783 N N . HIS A 1 103 ? -17.279 -1.570 7.333 1.00 96.56 103 HIS A N 1
ATOM 784 C CA . HIS A 1 103 ? -18.641 -1.673 7.875 1.00 96.56 103 HIS A CA 1
ATOM 785 C C . HIS A 1 103 ? -18.960 -0.639 8.954 1.00 96.56 103 HIS A C 1
ATOM 787 O O . HIS A 1 103 ? -20.045 -0.068 8.963 1.00 96.56 103 HIS A O 1
ATOM 793 N N . CYS A 1 104 ? -18.044 -0.416 9.903 1.00 96.25 104 CYS A N 1
ATOM 794 C CA . CYS A 1 104 ? -18.295 0.458 11.059 1.00 96.25 104 CYS A CA 1
ATOM 795 C C . CYS A 1 104 ? -17.281 1.594 11.222 1.00 96.25 104 CYS A C 1
ATOM 797 O O . CYS A 1 104 ? -17.329 2.318 12.219 1.00 96.25 104 CYS A O 1
ATOM 799 N N . ASP A 1 105 ? -16.339 1.719 10.282 1.00 95.62 105 ASP A N 1
ATOM 800 C CA . ASP A 1 105 ? -15.291 2.740 10.264 1.00 95.62 105 ASP A CA 1
ATOM 801 C C . ASP A 1 105 ? -14.359 2.740 11.493 1.00 95.62 105 ASP A C 1
ATOM 803 O O . ASP A 1 105 ? -13.612 3.692 11.725 1.00 95.62 105 ASP A O 1
ATOM 807 N N . ALA A 1 106 ? -14.373 1.667 12.292 1.00 94.75 106 ALA A N 1
ATOM 808 C CA . ALA A 1 106 ? -13.430 1.497 13.389 1.00 94.75 106 ALA A CA 1
ATOM 809 C C . ALA A 1 106 ? -11.995 1.472 12.858 1.00 94.75 106 ALA A C 1
ATOM 811 O O . ALA A 1 106 ? -11.700 0.778 11.887 1.00 94.75 106 ALA A O 1
ATOM 812 N N . LEU A 1 107 ? -11.114 2.213 13.527 1.00 93.62 107 LEU A N 1
ATOM 813 C CA . LEU A 1 107 ? -9.681 2.202 13.261 1.00 93.62 107 LEU A CA 1
ATOM 814 C C . LEU A 1 107 ? -9.112 0.809 13.583 1.00 93.62 107 LEU A C 1
ATOM 816 O O . LEU A 1 107 ? -9.342 0.295 14.680 1.00 93.62 107 LEU A O 1
ATOM 820 N N . PHE A 1 108 ? -8.360 0.225 12.650 1.00 92.75 108 PHE A N 1
ATOM 821 C CA . PHE A 1 108 ? -7.653 -1.045 12.882 1.00 92.75 108 PHE A CA 1
ATOM 822 C C . PHE A 1 108 ? -6.337 -0.870 13.639 1.00 92.75 108 PHE A C 1
ATOM 824 O O . PHE A 1 108 ? -5.954 -1.739 14.412 1.00 92.75 108 PHE A O 1
ATOM 831 N N . GLY A 1 109 ? -5.704 0.293 13.495 1.00 87.94 109 GLY A N 1
ATOM 832 C CA . GLY A 1 109 ? -4.400 0.574 14.085 1.00 87.94 109 GLY A CA 1
ATOM 833 C C . GLY A 1 109 ? -3.264 0.020 13.228 1.00 87.94 109 GLY A C 1
ATOM 834 O O . GLY A 1 109 ? -3.409 -0.990 12.550 1.00 87.94 109 GLY A O 1
ATOM 835 N N . GLU A 1 110 ? -2.131 0.715 13.254 1.00 89.62 110 GLU A N 1
ATOM 836 C CA . GLU A 1 110 ? -0.931 0.338 12.497 1.00 89.62 110 GLU A CA 1
ATOM 837 C C . GLU A 1 110 ? -0.321 -0.964 13.035 1.00 89.62 110 GLU A C 1
ATOM 839 O O . GLU A 1 110 ? -0.143 -1.918 12.284 1.00 89.62 110 GLU A O 1
ATOM 844 N N . PHE A 1 111 ? -0.102 -1.034 14.352 1.00 91.19 111 PHE A N 1
ATOM 845 C CA . PHE A 1 111 ? 0.549 -2.172 15.004 1.00 91.19 111 PHE A CA 1
ATOM 846 C C . PHE A 1 111 ? -0.207 -3.509 14.832 1.00 91.19 111 PHE A C 1
ATOM 848 O O . PHE A 1 111 ? 0.417 -4.462 14.378 1.00 91.19 111 PHE A O 1
ATOM 855 N N . PRO A 1 112 ? -1.536 -3.610 15.063 1.00 92.88 112 PRO A N 1
ATOM 856 C CA . PRO A 1 112 ? -2.252 -4.878 14.865 1.00 92.88 112 PRO A CA 1
ATOM 857 C C . PRO A 1 112 ? -2.237 -5.386 13.415 1.00 92.88 112 PRO A C 1
ATOM 859 O O . PRO A 1 112 ? -2.240 -6.595 13.168 1.00 92.88 112 PRO A O 1
ATOM 862 N N . LEU A 1 113 ? -2.242 -4.472 12.439 1.00 94.50 113 LEU A N 1
ATOM 863 C CA . LEU A 1 113 ? -2.113 -4.841 11.029 1.00 94.50 113 LEU A CA 1
ATOM 864 C C . LEU A 1 113 ? -0.695 -5.315 10.716 1.00 94.50 113 LEU A C 1
ATOM 866 O O . LEU A 1 113 ? -0.539 -6.329 10.044 1.00 94.50 113 LEU A O 1
ATOM 870 N N . GLN A 1 114 ? 0.319 -4.630 11.242 1.00 94.25 114 GLN A N 1
ATOM 871 C CA . GLN A 1 114 ? 1.715 -5.024 11.084 1.00 94.25 114 GLN A CA 1
ATOM 872 C C . GLN A 1 114 ? 2.000 -6.406 11.686 1.00 94.25 114 GLN A C 1
ATOM 874 O O . GLN A 1 114 ? 2.653 -7.223 11.041 1.00 94.25 114 GLN A O 1
ATOM 879 N N . GLU A 1 115 ? 1.459 -6.718 12.868 1.00 95.88 115 GLU A N 1
ATOM 880 C CA . GLU A 1 115 ? 1.549 -8.064 13.455 1.00 95.88 115 GLU A CA 1
ATOM 881 C C . GLU A 1 115 ? 0.926 -9.125 12.540 1.00 95.88 115 GLU A C 1
ATOM 883 O O . GLU A 1 115 ? 1.519 -10.177 12.307 1.00 95.88 115 GLU A O 1
ATOM 888 N N . SER A 1 116 ? -0.242 -8.825 11.963 1.00 95.69 116 SER A N 1
ATOM 889 C CA . SER A 1 116 ? -0.924 -9.736 11.037 1.00 95.69 116 SER A CA 1
ATOM 890 C C . SER A 1 116 ? -0.105 -9.971 9.762 1.00 95.69 116 SER A C 1
ATOM 892 O O . SER A 1 116 ? -0.014 -11.101 9.294 1.00 95.69 116 SER A O 1
ATOM 894 N N . ILE A 1 117 ? 0.527 -8.929 9.211 1.00 94.81 117 ILE A N 1
ATOM 895 C CA . ILE A 1 117 ? 1.409 -9.050 8.037 1.00 94.81 117 ILE A CA 1
ATOM 896 C C . ILE A 1 117 ? 2.673 -9.838 8.387 1.00 94.81 117 ILE A C 1
ATOM 898 O O . ILE A 1 117 ? 3.087 -10.702 7.620 1.00 94.81 117 ILE A O 1
ATOM 902 N N . THR A 1 118 ? 3.259 -9.578 9.556 1.00 94.31 118 THR A N 1
ATOM 903 C CA . THR A 1 118 ? 4.464 -10.269 10.035 1.00 94.31 118 THR A CA 1
ATOM 904 C C . THR A 1 118 ? 4.216 -11.768 10.183 1.00 94.31 118 THR A C 1
ATOM 906 O O . THR A 1 118 ? 5.063 -12.564 9.788 1.00 94.31 118 THR A O 1
ATOM 909 N N . ALA A 1 119 ? 3.046 -12.165 10.694 1.00 95.00 119 ALA A N 1
ATOM 910 C CA . ALA A 1 119 ? 2.650 -13.569 10.767 1.00 95.00 119 ALA A CA 1
ATOM 911 C C . ALA A 1 119 ? 2.563 -14.212 9.372 1.00 95.00 119 ALA A C 1
ATOM 913 O O . ALA A 1 119 ? 3.149 -15.264 9.144 1.00 95.00 119 ALA A O 1
ATOM 914 N N . VAL A 1 120 ? 1.923 -13.538 8.409 1.00 94.94 120 VAL A N 1
ATOM 915 C CA . VAL A 1 120 ? 1.838 -14.027 7.019 1.00 94.94 120 VAL A CA 1
ATOM 916 C C . VAL A 1 120 ? 3.222 -14.160 6.376 1.00 94.94 120 VAL A C 1
ATOM 918 O O . VAL A 1 120 ? 3.461 -15.106 5.631 1.00 94.94 120 VAL A O 1
ATOM 921 N N . LEU A 1 121 ? 4.140 -13.231 6.659 1.00 91.88 121 LEU A N 1
ATOM 922 C CA . LEU A 1 121 ? 5.521 -13.299 6.177 1.00 91.88 121 LEU A CA 1
ATOM 923 C C . LEU A 1 121 ? 6.299 -14.459 6.791 1.00 91.88 121 LEU A C 1
ATOM 925 O O . LEU A 1 121 ? 7.035 -15.136 6.079 1.00 91.88 121 LEU A O 1
ATOM 929 N N . ALA A 1 122 ? 6.136 -14.688 8.094 1.00 93.06 122 ALA A N 1
ATOM 930 C CA . ALA A 1 122 ? 6.773 -15.801 8.789 1.00 93.06 122 ALA A CA 1
ATOM 931 C C . ALA A 1 122 ? 6.316 -17.165 8.241 1.00 93.06 122 ALA A C 1
ATOM 933 O O . ALA A 1 122 ? 7.109 -18.105 8.221 1.00 93.06 122 ALA A O 1
ATOM 934 N N . ASP A 1 123 ? 5.076 -17.236 7.754 1.00 94.25 123 ASP A N 1
ATOM 935 C CA . ASP A 1 123 ? 4.478 -18.431 7.155 1.00 94.25 123 ASP A CA 1
ATOM 936 C C . ASP A 1 123 ? 4.709 -18.547 5.630 1.00 94.25 123 ASP A C 1
ATOM 938 O O . ASP A 1 123 ? 4.209 -19.485 5.014 1.00 94.25 123 ASP A O 1
ATOM 942 N N . ASP A 1 124 ? 5.446 -17.614 5.007 1.00 91.75 124 ASP A N 1
ATOM 943 C CA . ASP A 1 124 ? 5.656 -17.525 3.544 1.00 91.75 124 ASP A CA 1
ATOM 944 C C . ASP A 1 124 ? 4.339 -17.510 2.729 1.00 91.75 124 ASP A C 1
ATOM 946 O O . ASP A 1 124 ? 4.253 -17.979 1.596 1.00 91.75 124 ASP A O 1
ATOM 950 N N . ALA A 1 125 ? 3.278 -16.942 3.314 1.00 94.06 125 ALA A N 1
ATOM 951 C CA . ALA A 1 125 ? 1.903 -17.032 2.813 1.00 94.06 125 ALA A CA 1
ATOM 952 C C . ALA A 1 125 ? 1.422 -15.756 2.088 1.00 94.06 125 ALA A C 1
ATOM 954 O O . ALA A 1 125 ? 0.225 -15.551 1.870 1.00 94.06 125 ALA A O 1
ATOM 955 N N . ILE A 1 126 ? 2.334 -14.862 1.686 1.00 94.50 126 ILE A N 1
ATOM 956 C CA . ILE A 1 126 ? 1.978 -13.618 0.974 1.00 94.50 126 ILE A CA 1
ATOM 957 C C . ILE A 1 126 ? 1.263 -13.910 -0.349 1.00 94.50 126 ILE A C 1
ATOM 959 O O . ILE A 1 126 ? 0.324 -13.200 -0.722 1.00 94.50 126 ILE A O 1
ATOM 963 N N . ALA A 1 127 ? 1.685 -14.961 -1.056 1.00 94.44 127 ALA A N 1
ATOM 964 C CA . ALA A 1 127 ? 1.075 -15.370 -2.317 1.00 94.44 127 ALA A CA 1
ATOM 965 C C . ALA A 1 127 ? -0.396 -15.800 -2.161 1.00 94.44 127 ALA A C 1
ATOM 967 O O . ALA A 1 127 ? -1.168 -15.645 -3.114 1.00 94.44 127 ALA A O 1
ATOM 968 N N . ASP A 1 128 ? -0.786 -16.249 -0.964 1.00 94.94 128 ASP A N 1
ATOM 969 C CA . ASP A 1 128 ? -2.134 -16.726 -0.641 1.00 94.94 128 ASP A CA 1
ATOM 970 C C . ASP A 1 128 ? -3.096 -15.590 -0.265 1.00 94.94 128 ASP A C 1
ATOM 972 O O . ASP A 1 128 ? -4.317 -15.767 -0.295 1.00 94.94 128 ASP A O 1
ATOM 976 N N . LEU A 1 129 ? -2.577 -14.397 0.057 1.00 96.12 129 LEU A N 1
ATOM 977 C CA . LEU A 1 129 ? -3.420 -13.241 0.351 1.00 96.12 129 LEU A CA 1
ATOM 978 C C . LEU A 1 129 ? -4.234 -12.825 -0.886 1.00 96.12 129 LEU A C 1
ATOM 980 O O . LEU A 1 129 ? -3.667 -12.718 -1.979 1.00 96.12 129 LEU A O 1
ATOM 984 N N . PRO A 1 130 ? -5.534 -12.504 -0.743 1.00 96.50 130 PRO A N 1
ATOM 985 C CA . PRO A 1 130 ? -6.355 -12.053 -1.859 1.00 96.50 130 PRO A CA 1
ATOM 986 C C . PRO A 1 130 ? -5.750 -10.843 -2.577 1.00 96.50 130 PRO A C 1
ATOM 988 O O . PRO A 1 130 ? -5.368 -9.856 -1.943 1.00 96.50 130 PRO A O 1
ATOM 991 N N . ILE A 1 131 ? -5.706 -10.902 -3.910 1.00 96.81 131 ILE A N 1
ATOM 992 C CA . ILE A 1 131 ? -5.364 -9.749 -4.746 1.00 96.81 131 ILE A CA 1
ATOM 993 C C . ILE A 1 131 ? -6.535 -8.771 -4.708 1.00 96.81 131 ILE A C 1
ATOM 995 O O . ILE A 1 131 ? -7.668 -9.127 -5.029 1.00 96.81 131 ILE A O 1
ATOM 999 N N . GLN A 1 132 ? -6.245 -7.535 -4.321 1.00 96.19 132 GLN A N 1
ATOM 1000 C CA . GLN A 1 132 ? -7.224 -6.460 -4.213 1.00 96.19 132 GLN A CA 1
ATOM 1001 C C . GLN A 1 132 ? -7.161 -5.498 -5.399 1.00 96.19 132 GLN A C 1
ATOM 1003 O O . GLN A 1 132 ? -8.188 -4.951 -5.793 1.00 96.19 132 GLN A O 1
ATOM 1008 N N . LEU A 1 133 ? -5.964 -5.301 -5.954 1.00 97.56 133 LEU A N 1
ATOM 1009 C CA . LEU A 1 133 ? -5.709 -4.477 -7.130 1.00 97.56 133 LEU A CA 1
ATOM 1010 C C . LEU A 1 133 ? -4.463 -4.994 -7.852 1.00 97.56 133 LEU A C 1
ATOM 1012 O O . LEU A 1 133 ? -3.485 -5.370 -7.206 1.00 97.56 133 LEU A O 1
ATOM 1016 N N . ALA A 1 134 ? -4.480 -4.956 -9.180 1.00 97.31 134 ALA A N 1
ATOM 1017 C CA . ALA A 1 134 ? -3.286 -5.049 -10.008 1.00 97.31 134 ALA A CA 1
ATOM 1018 C C . ALA A 1 134 ? -3.319 -3.905 -11.027 1.00 97.31 134 ALA A C 1
ATOM 1020 O O . ALA A 1 134 ? -4.323 -3.730 -11.715 1.00 97.31 134 ALA A O 1
ATOM 1021 N N . ALA A 1 135 ? -2.247 -3.119 -11.103 1.00 96.88 135 ALA A N 1
ATOM 1022 C CA . ALA A 1 135 ? -2.171 -1.957 -11.982 1.00 96.88 135 ALA A CA 1
ATOM 10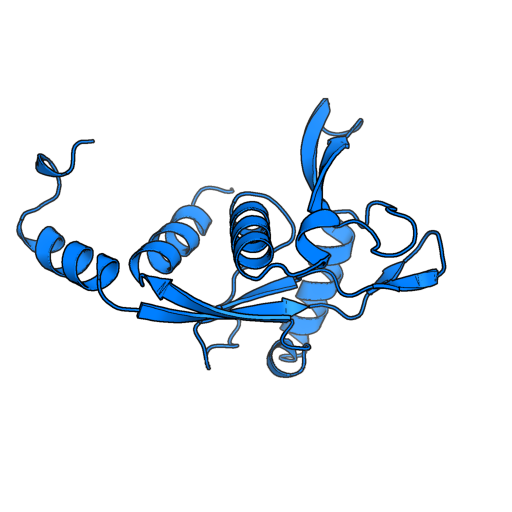23 C C . ALA A 1 135 ? -0.779 -1.824 -12.605 1.00 96.88 135 ALA A C 1
ATOM 1025 O O . ALA A 1 135 ? 0.232 -1.958 -11.918 1.00 96.88 135 ALA A O 1
ATOM 1026 N N . GLU A 1 136 ? -0.736 -1.506 -13.898 1.00 97.56 136 GLU A N 1
ATOM 1027 C CA . GLU A 1 136 ? 0.500 -1.134 -14.587 1.00 97.56 136 GLU A CA 1
ATOM 1028 C C . GLU A 1 136 ? 0.937 0.260 -14.139 1.00 97.56 136 GLU A C 1
ATOM 1030 O O . GLU A 1 136 ? 0.203 1.236 -14.327 1.00 97.56 136 GLU A O 1
ATOM 1035 N N . ARG A 1 137 ? 2.128 0.358 -13.543 1.00 97.19 137 ARG A N 1
ATOM 1036 C CA . ARG A 1 137 ? 2.702 1.612 -13.043 1.00 97.19 137 ARG A CA 1
ATOM 1037 C C . ARG A 1 137 ? 4.093 1.849 -13.623 1.00 97.19 137 ARG A C 1
ATOM 1039 O O . ARG A 1 137 ? 4.817 0.878 -13.844 1.00 97.19 137 ARG A O 1
ATOM 1046 N N . PRO A 1 138 ? 4.497 3.112 -13.848 1.00 97.38 138 PRO A N 1
ATOM 1047 C CA . PRO A 1 138 ? 5.871 3.431 -14.209 1.00 97.38 138 PRO A CA 1
ATOM 1048 C C . PRO A 1 138 ? 6.867 2.822 -13.216 1.00 97.38 138 PRO A C 1
ATOM 1050 O O . PRO A 1 138 ? 6.712 2.985 -12.004 1.00 97.38 138 PRO A O 1
ATOM 1053 N N . ILE A 1 139 ? 7.915 2.165 -13.716 1.00 96.31 139 ILE A N 1
ATOM 1054 C CA . ILE A 1 139 ? 8.943 1.510 -12.883 1.00 96.31 139 ILE A CA 1
ATOM 1055 C C . ILE A 1 139 ? 9.574 2.501 -11.892 1.00 96.31 139 ILE A C 1
ATOM 1057 O O . ILE A 1 139 ? 9.892 2.141 -10.757 1.00 96.31 139 ILE A O 1
ATOM 1061 N N . ILE A 1 140 ? 9.709 3.769 -12.289 1.00 96.00 140 ILE A N 1
ATOM 1062 C CA . ILE A 1 140 ? 10.277 4.818 -11.436 1.00 96.00 140 ILE A CA 1
ATOM 1063 C C . ILE A 1 140 ? 9.492 5.030 -10.129 1.00 96.00 140 ILE A C 1
ATOM 1065 O O . ILE A 1 140 ? 10.095 5.389 -9.119 1.00 96.00 140 ILE A O 1
ATOM 1069 N N . GLU A 1 141 ? 8.177 4.778 -10.112 1.00 95.81 141 GLU A N 1
ATOM 1070 C CA . GLU A 1 141 ? 7.361 4.885 -8.894 1.00 95.81 141 GLU A CA 1
ATOM 1071 C C . GLU A 1 141 ? 7.765 3.812 -7.876 1.00 95.81 141 GLU A C 1
ATOM 1073 O O . GLU A 1 141 ? 7.988 4.122 -6.706 1.00 95.81 141 GLU A O 1
ATOM 1078 N N . TRP A 1 142 ? 7.959 2.567 -8.325 1.00 94.94 142 TRP A N 1
ATOM 1079 C CA . TRP A 1 142 ? 8.435 1.474 -7.472 1.00 94.94 142 TRP A CA 1
ATOM 1080 C C . TRP A 1 142 ? 9.829 1.755 -6.896 1.00 94.94 142 TRP A C 1
ATOM 1082 O O . TRP A 1 142 ? 10.075 1.535 -5.707 1.00 94.94 142 TRP A O 1
ATOM 1092 N N . TRP A 1 143 ? 10.742 2.290 -7.710 1.00 93.56 143 TRP A N 1
ATOM 1093 C CA . TRP A 1 143 ? 12.083 2.668 -7.251 1.00 93.56 143 TRP A CA 1
ATOM 1094 C C . TRP A 1 143 ? 12.051 3.779 -6.204 1.00 93.56 143 TRP A C 1
ATOM 1096 O O . TRP A 1 143 ? 12.790 3.712 -5.222 1.00 93.56 143 TRP A O 1
ATOM 1106 N N . ALA A 1 144 ? 11.185 4.779 -6.380 1.00 93.00 144 ALA A N 1
ATOM 1107 C CA . ALA A 1 144 ? 11.019 5.851 -5.407 1.00 93.00 144 ALA A CA 1
ATOM 1108 C C . ALA A 1 144 ? 10.494 5.316 -4.063 1.00 93.00 144 ALA A C 1
ATOM 1110 O O . ALA A 1 144 ? 11.063 5.627 -3.016 1.00 93.00 144 ALA A O 1
ATOM 1111 N N . LEU A 1 145 ? 9.466 4.461 -4.092 1.00 93.25 145 LEU A N 1
ATOM 1112 C CA . LEU A 1 145 ? 8.879 3.856 -2.891 1.00 93.25 145 LEU A CA 1
ATOM 1113 C C . LEU A 1 145 ? 9.878 2.973 -2.130 1.00 93.25 145 LEU A C 1
ATOM 1115 O O . LEU A 1 145 ? 10.015 3.084 -0.914 1.00 93.25 145 LEU A O 1
ATOM 1119 N N . THR A 1 146 ? 10.605 2.113 -2.843 1.00 91.75 146 THR A N 1
ATOM 1120 C CA . THR A 1 146 ? 11.576 1.192 -2.228 1.00 91.75 146 THR A CA 1
ATOM 1121 C C . THR A 1 146 ? 12.817 1.903 -1.701 1.00 91.75 146 THR A C 1
ATOM 1123 O O . THR A 1 146 ? 13.370 1.476 -0.690 1.00 91.75 146 THR A O 1
ATOM 1126 N N . SER A 1 147 ? 13.222 3.012 -2.323 1.00 87.38 147 SER A N 1
ATOM 1127 C CA . SER A 1 147 ? 14.335 3.839 -1.839 1.00 87.38 147 SER A CA 1
ATOM 1128 C C . SER A 1 147 ? 13.959 4.613 -0.572 1.00 87.38 147 SER A C 1
ATOM 1130 O O . SER A 1 147 ? 14.762 4.695 0.353 1.00 87.38 147 SER A O 1
ATOM 1132 N N . ALA A 1 148 ? 12.716 5.102 -0.481 1.00 81.81 148 ALA A N 1
ATOM 1133 C CA . ALA A 1 148 ? 12.196 5.774 0.714 1.00 81.81 148 ALA A CA 1
ATOM 1134 C C . ALA A 1 148 ? 12.084 4.842 1.939 1.00 81.81 148 ALA A C 1
ATOM 1136 O O . ALA A 1 148 ? 12.019 5.315 3.073 1.00 81.81 148 ALA A O 1
ATOM 1137 N N . ARG A 1 149 ? 12.103 3.512 1.741 1.00 67.75 149 ARG A N 1
ATOM 1138 C CA . ARG A 1 149 ? 12.122 2.516 2.830 1.00 67.75 149 ARG A CA 1
ATOM 1139 C C . ARG A 1 149 ? 13.336 2.680 3.758 1.00 67.75 149 ARG A C 1
ATOM 1141 O O . ARG A 1 149 ? 13.264 2.259 4.907 1.00 67.75 149 ARG A O 1
ATOM 1148 N N . GLY A 1 150 ? 14.431 3.276 3.276 1.00 51.59 150 GLY A N 1
ATOM 1149 C CA . GLY A 1 150 ? 15.657 3.499 4.049 1.00 51.59 150 GLY A CA 1
ATOM 1150 C C . GLY A 1 150 ? 15.606 4.656 5.057 1.00 51.59 150 GLY A C 1
ATOM 1151 O O . GLY A 1 150 ? 16.483 4.721 5.913 1.00 51.59 150 GLY A O 1
ATOM 1152 N N . ASP A 1 151 ? 14.592 5.529 4.992 1.00 38.44 151 ASP A N 1
ATOM 1153 C CA . ASP A 1 151 ? 14.544 6.795 5.748 1.00 38.44 151 ASP A CA 1
ATOM 1154 C C . ASP A 1 151 ? 13.667 6.739 7.020 1.00 38.44 151 ASP A C 1
ATOM 1156 O O . ASP A 1 151 ? 13.380 7.771 7.628 1.00 38.44 151 ASP A O 1
ATOM 1160 N N . ILE A 1 152 ? 13.227 5.546 7.439 1.00 38.09 152 ILE A N 1
ATOM 1161 C CA . ILE A 1 152 ? 12.401 5.339 8.643 1.00 38.09 152 ILE A CA 1
ATOM 1162 C C . ILE A 1 152 ? 13.158 4.450 9.645 1.00 38.09 152 ILE A C 1
ATOM 1164 O O . ILE A 1 152 ? 12.772 3.309 9.898 1.00 38.09 152 ILE A O 1
ATOM 1168 N N . PHE A 1 153 ? 14.252 4.976 10.200 1.00 33.38 153 PHE A N 1
ATOM 1169 C CA . PHE A 1 153 ? 14.908 4.477 11.415 1.00 33.38 153 PHE A CA 1
ATOM 1170 C C . PHE A 1 153 ? 15.189 5.639 12.368 1.00 33.38 153 PHE A C 1
ATOM 1172 O O . PHE A 1 153 ? 15.680 6.686 11.888 1.00 33.38 153 PHE A O 1
#

Sequence (153 aa):
MSWQEIAHTVRPVLNEAATSAMPLVVRSLVYVCWKCSATSNPPAVLHPGGATDQYSILEVTSGLNLAYVQELMTLDHNPIAATIKPRYSKTRGERYLSHGCSHCDALFGEFPLQESITAVLADDAIADLPIQLAAERPIIEWWALTSARGDIF

pLDDT: mean 91.82, std 10.26, range [33.38, 98.31]

Radius of gyration: 16.73 Å; chains: 1; bounding box: 44×38×41 Å